Protein AF-A0A1I2LMZ2-F1 (afdb_monomer)

pLDDT: mean 84.11, std 13.19, range [39.88, 97.56]

Sequence (89 aa):
MRRSLIPCSIVRATPFFESVDDMSRSETHGEGVHVAPVQMRPVSTDDVAAALAHVAVGVPLFAVLEVAGPEEYHHDELTAKLLAAGEHA

Nearest PDB structures (foldseek):
  6bi4-assembly2_C  TM=6.741E-01  e=4.014E-02  Bacillus anthracis str. Ames
  1g1a-assembly1_A  TM=6.677E-01  e=8.499E-02  Salmonella enterica subsp. enterica serovar Typhimurium
  2pzj-assembly1_A-2  TM=6.418E-01  e=1.043E-01  Bordetella bronchiseptica
  2q1s-assembly1_A-2  TM=5.978E-01  e=4.078E-01  Bordetella bronchiseptica
  2q1u-assembly1_B  TM=6.094E-01  e=6.572E-01  Bordetella bronchiseptica

Structure (mmCIF, N/CA/C/O backbone):
data_AF-A0A1I2LMZ2-F1
#
_entry.id   AF-A0A1I2LMZ2-F1
#
loop_
_atom_site.group_PDB
_atom_site.id
_atom_site.type_symbol
_atom_site.label_atom_id
_atom_site.label_alt_id
_atom_site.label_comp_id
_atom_site.label_asym_id
_atom_site.label_entity_id
_atom_site.label_seq_id
_atom_site.pdbx_PDB_ins_code
_atom_site.Cartn_x
_atom_site.Cartn_y
_atom_site.Cartn_z
_atom_site.occupancy
_atom_site.B_iso_or_equiv
_atom_site.auth_seq_id
_atom_site.auth_comp_id
_atom_site.auth_asym_id
_atom_site.auth_atom_id
_atom_site.pdbx_PDB_model_num
ATOM 1 N N . MET A 1 1 ? 0.728 12.986 13.8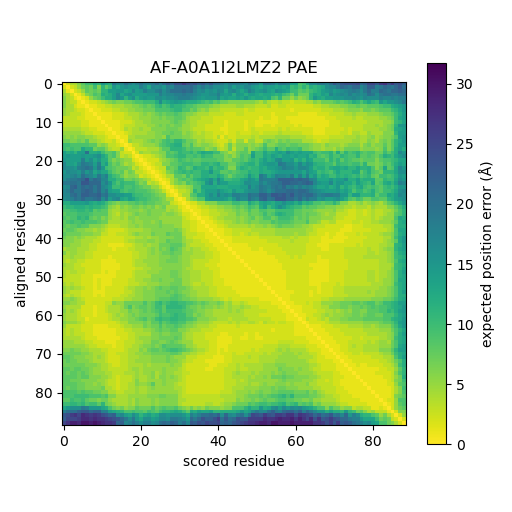69 1.00 63.00 1 MET A N 1
ATOM 2 C CA . MET A 1 1 ? -0.337 11.995 14.158 1.00 63.00 1 MET A CA 1
ATOM 3 C C . MET A 1 1 ? -0.019 11.029 15.295 1.00 63.00 1 MET A C 1
ATOM 5 O O . MET A 1 1 ? -0.814 10.983 16.214 1.00 63.00 1 MET A O 1
ATOM 9 N N . ARG A 1 2 ? 1.122 10.319 15.321 1.00 67.75 2 ARG A N 1
ATOM 10 C CA . ARG A 1 2 ? 1.422 9.312 16.373 1.00 67.75 2 ARG A CA 1
ATOM 11 C C . ARG A 1 2 ? 1.411 9.799 17.841 1.00 67.75 2 ARG A C 1
ATOM 13 O O . ARG A 1 2 ? 1.390 8.971 18.735 1.00 67.75 2 ARG A O 1
ATOM 20 N N . ARG A 1 3 ? 1.451 11.113 18.099 1.00 75.94 3 ARG A N 1
ATOM 21 C CA . ARG A 1 3 ? 1.321 11.704 19.451 1.00 75.94 3 ARG A CA 1
ATOM 22 C C . ARG A 1 3 ? -0.062 12.321 19.721 1.00 75.94 3 ARG A C 1
ATOM 24 O O . ARG A 1 3 ? -0.206 13.103 20.651 1.00 75.94 3 ARG A O 1
ATOM 31 N N . SER A 1 4 ? -1.044 12.050 18.863 1.00 77.31 4 SER A N 1
ATOM 32 C CA . SER A 1 4 ? -2.422 12.509 19.045 1.00 77.31 4 SER A CA 1
ATOM 33 C C . SER A 1 4 ? -3.105 11.709 20.152 1.00 77.31 4 SER A C 1
ATOM 35 O O . SER A 1 4 ? -2.859 10.514 20.286 1.00 77.31 4 SER A O 1
ATOM 37 N N . LEU A 1 5 ? -3.998 12.358 20.900 1.00 83.06 5 LEU A N 1
ATOM 38 C CA . LEU A 1 5 ? -4.889 11.696 21.860 1.00 83.06 5 LEU A CA 1
ATOM 39 C C . LEU A 1 5 ? -6.093 11.023 21.180 1.00 83.06 5 LEU A C 1
ATOM 41 O O . LEU A 1 5 ? -6.852 10.317 21.836 1.00 83.06 5 LEU A O 1
ATOM 45 N N . ILE A 1 6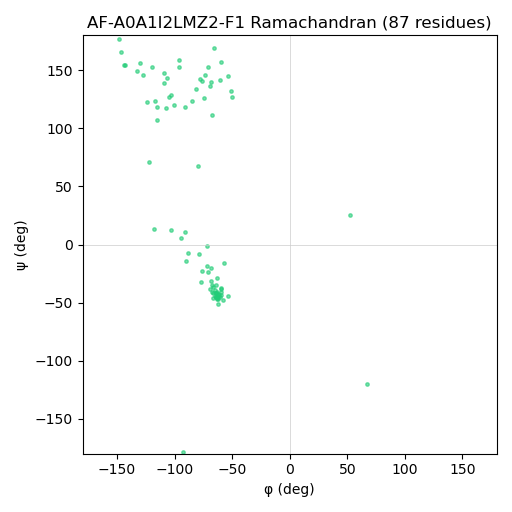 ? -6.281 11.245 19.876 1.00 89.56 6 ILE A N 1
ATOM 46 C CA . ILE A 1 6 ? -7.358 10.633 19.097 1.00 89.56 6 ILE A CA 1
ATOM 47 C C . ILE A 1 6 ? -6.896 9.247 18.623 1.00 89.56 6 ILE A C 1
ATOM 49 O O . ILE A 1 6 ? -5.875 9.170 17.927 1.00 89.56 6 ILE A O 1
ATOM 53 N N . PRO A 1 7 ? -7.635 8.168 18.953 1.00 90.38 7 PRO A N 1
ATOM 54 C CA . PRO A 1 7 ? -7.397 6.836 18.410 1.00 90.38 7 PRO A CA 1
ATOM 55 C C . PRO A 1 7 ? -7.301 6.865 16.887 1.00 90.38 7 PRO A C 1
ATOM 57 O O . PRO A 1 7 ? -8.190 7.382 16.213 1.00 90.38 7 PRO A O 1
ATOM 60 N N . CYS A 1 8 ? -6.221 6.319 16.337 1.00 91.69 8 CYS A N 1
ATOM 61 C CA . CYS A 1 8 ? -6.022 6.284 14.896 1.00 91.69 8 CYS A CA 1
ATOM 62 C C . CYS A 1 8 ? -5.332 4.998 14.448 1.00 91.69 8 CYS A C 1
ATOM 64 O O . CYS A 1 8 ? -4.580 4.365 15.193 1.00 91.69 8 CYS A O 1
ATOM 66 N N . SER A 1 9 ? -5.593 4.656 13.194 1.00 94.44 9 SER A N 1
ATOM 67 C CA . SER A 1 9 ? -4.803 3.720 12.407 1.00 94.44 9 SER A CA 1
ATOM 68 C C . SER A 1 9 ? -4.019 4.524 11.380 1.00 94.44 9 SER A C 1
ATOM 70 O O . SER A 1 9 ? -4.532 5.505 10.841 1.00 94.44 9 SER A O 1
ATOM 72 N N . ILE A 1 10 ? -2.786 4.121 11.094 1.00 95.00 10 ILE A N 1
ATOM 73 C CA . ILE A 1 10 ? -1.997 4.710 10.010 1.00 95.00 10 ILE A CA 1
ATOM 74 C C . ILE A 1 10 ? -1.744 3.603 8.998 1.00 95.00 10 ILE A C 1
ATOM 76 O O . ILE A 1 10 ? -1.184 2.572 9.354 1.00 95.00 10 ILE A O 1
ATOM 80 N N . VAL A 1 11 ? -2.132 3.819 7.747 1.00 96.25 11 VAL A N 1
ATOM 81 C CA . VAL A 1 11 ? -1.773 2.935 6.636 1.00 96.25 11 VAL A CA 1
ATOM 82 C C . VAL A 1 11 ? -0.617 3.595 5.896 1.00 96.25 11 VAL A C 1
ATOM 84 O O . VAL A 1 11 ? -0.743 4.739 5.460 1.00 96.25 11 VAL A O 1
ATOM 87 N N . ARG A 1 12 ? 0.529 2.915 5.820 1.00 95.88 12 ARG A N 1
ATOM 88 C CA . ARG A 1 12 ? 1.718 3.386 5.107 1.00 95.88 12 ARG A CA 1
ATOM 89 C C . ARG A 1 12 ? 2.006 2.455 3.942 1.00 95.88 12 ARG A C 1
ATOM 91 O O . ARG A 1 12 ? 2.294 1.282 4.146 1.00 95.88 12 ARG A O 1
ATOM 98 N N . ALA A 1 13 ? 1.954 3.011 2.743 1.00 95.19 13 ALA A N 1
ATOM 99 C CA . ALA A 1 13 ? 2.237 2.307 1.509 1.00 95.19 13 ALA A CA 1
ATOM 100 C C . ALA A 1 13 ? 3.690 2.527 1.058 1.00 95.19 13 ALA A C 1
ATOM 102 O O . ALA A 1 13 ? 4.283 3.571 1.351 1.00 95.19 13 ALA A O 1
ATOM 103 N N . THR A 1 14 ? 4.249 1.567 0.324 1.00 92.00 14 THR A N 1
ATOM 104 C CA . THR A 1 14 ? 5.371 1.818 -0.595 1.00 92.00 14 THR A CA 1
ATOM 105 C C . THR A 1 14 ? 4.915 2.724 -1.757 1.00 92.00 14 THR A C 1
ATOM 107 O O . THR A 1 14 ? 3.714 2.970 -1.894 1.00 92.00 14 THR A O 1
ATOM 110 N N . PRO A 1 15 ? 5.830 3.266 -2.590 1.00 85.44 15 PRO A N 1
ATOM 111 C CA . PRO A 1 15 ? 5.439 4.047 -3.767 1.00 85.44 15 PRO A CA 1
ATOM 112 C C . PRO A 1 15 ? 4.468 3.280 -4.672 1.00 85.44 15 PRO A C 1
ATOM 114 O O . PRO A 1 15 ? 4.583 2.061 -4.802 1.00 85.44 15 PRO A O 1
ATOM 117 N N . PHE A 1 16 ? 3.528 3.983 -5.302 1.00 82.94 16 PHE A N 1
ATOM 118 C CA . PHE A 1 16 ? 2.555 3.340 -6.181 1.00 82.94 16 PHE A CA 1
ATOM 119 C C . PHE A 1 16 ? 3.162 3.007 -7.535 1.00 82.94 16 PHE A C 1
ATOM 121 O O . PHE A 1 16 ? 3.911 3.826 -8.068 1.00 82.94 16 PHE A O 1
ATOM 128 N N . PHE A 1 17 ? 2.799 1.862 -8.117 1.00 75.31 17 PHE A N 1
ATOM 129 C CA . PHE A 1 17 ? 3.186 1.519 -9.494 1.00 75.31 17 PHE A CA 1
ATOM 130 C C . PHE A 1 17 ? 2.787 2.617 -10.479 1.00 75.31 17 PHE A C 1
ATOM 132 O O . PHE A 1 17 ? 3.580 3.034 -11.319 1.00 75.31 17 PHE A O 1
ATOM 139 N N . GLU A 1 18 ? 1.570 3.125 -10.319 1.00 73.50 18 GLU A N 1
ATOM 140 C CA . GLU A 1 18 ? 0.958 4.152 -11.154 1.00 73.50 18 GLU A CA 1
ATOM 141 C C . GLU A 1 18 ? 1.649 5.514 -10.994 1.00 73.50 18 GLU A C 1
ATOM 143 O O . GLU A 1 18 ? 1.542 6.370 -11.864 1.00 73.50 18 GLU A O 1
ATOM 148 N N . SER A 1 19 ? 2.385 5.720 -9.896 1.00 68.88 19 SER A N 1
ATOM 149 C CA . SER A 1 19 ? 3.191 6.925 -9.674 1.00 68.88 19 SER A CA 1
ATOM 150 C C . SER A 1 19 ? 4.624 6.800 -10.196 1.00 68.88 19 SER A C 1
ATOM 152 O O . SER A 1 19 ? 5.295 7.820 -10.311 1.00 68.88 19 SER A O 1
ATOM 154 N N . VAL A 1 20 ? 5.114 5.595 -10.523 1.00 67.12 20 VAL A N 1
ATOM 155 C CA . VAL A 1 20 ? 6.486 5.419 -11.041 1.00 67.12 20 VAL A CA 1
ATOM 156 C C . VAL A 1 20 ? 6.646 6.049 -12.426 1.00 67.12 20 VAL A C 1
ATOM 158 O O . VAL A 1 20 ? 7.689 6.636 -12.698 1.00 67.12 20 VAL A O 1
ATOM 161 N N . ASP A 1 21 ? 5.609 6.011 -13.266 1.00 66.69 21 ASP A N 1
ATOM 162 C CA . ASP A 1 21 ? 5.623 6.687 -14.570 1.00 66.69 21 ASP A CA 1
ATOM 163 C C . ASP A 1 21 ? 5.782 8.211 -14.418 1.00 66.69 21 ASP A C 1
ATOM 165 O O . ASP A 1 21 ? 6.712 8.802 -14.968 1.00 66.69 21 ASP A O 1
ATOM 169 N N . ASP A 1 22 ? 4.954 8.838 -13.577 1.00 64.38 22 ASP A N 1
ATOM 170 C CA . ASP A 1 22 ? 5.011 10.284 -13.323 1.00 64.38 22 ASP A CA 1
ATOM 171 C C . ASP A 1 22 ? 6.351 10.702 -12.684 1.00 64.38 22 ASP A C 1
ATOM 173 O O . ASP A 1 22 ? 6.980 11.675 -13.115 1.00 64.38 22 ASP A O 1
ATOM 177 N N . MET A 1 23 ? 6.858 9.901 -11.735 1.00 62.78 23 MET A N 1
ATOM 178 C CA . MET A 1 23 ? 8.186 10.108 -11.149 1.00 62.78 23 MET A CA 1
ATOM 179 C C . MET A 1 23 ? 9.290 10.035 -12.208 1.00 62.78 23 MET A C 1
ATOM 181 O O . MET A 1 23 ? 10.139 10.926 -12.242 1.00 62.78 23 MET A O 1
ATOM 185 N N . SER A 1 24 ? 9.255 9.048 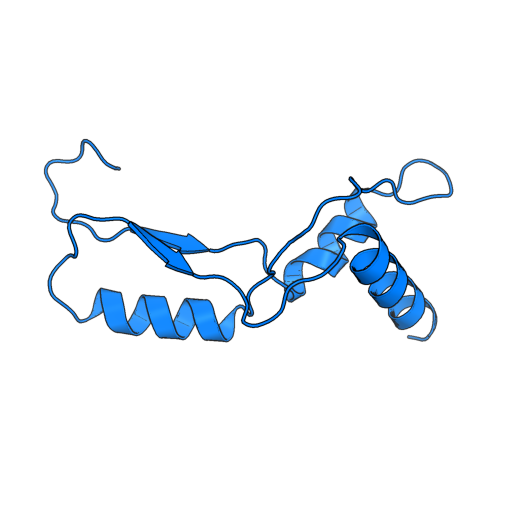-13.109 1.00 63.38 24 SER A N 1
ATOM 186 C CA . SER A 1 24 ? 10.283 8.882 -14.146 1.00 63.38 24 SER A CA 1
ATOM 187 C C . SER A 1 24 ? 10.386 10.099 -15.073 1.00 63.38 24 SER A C 1
ATOM 189 O O . SER A 1 24 ? 11.487 10.533 -15.415 1.00 63.38 24 SER A O 1
ATOM 191 N N . ARG A 1 25 ? 9.252 10.735 -15.403 1.00 64.19 25 ARG A N 1
ATOM 192 C CA . ARG A 1 25 ? 9.228 11.981 -16.187 1.00 64.19 25 ARG A CA 1
ATOM 193 C C . ARG A 1 25 ? 9.782 13.156 -15.385 1.00 64.19 25 ARG A C 1
ATOM 195 O O . ARG A 1 25 ? 10.501 13.984 -15.942 1.00 64.19 25 ARG A O 1
ATOM 202 N N . SER A 1 26 ? 9.493 13.218 -14.085 1.00 59.75 26 SER A N 1
ATOM 203 C CA . SER A 1 26 ? 9.986 14.281 -13.197 1.00 59.75 26 SER A CA 1
ATOM 204 C C . SER A 1 26 ? 11.491 14.192 -12.894 1.00 59.75 26 SER A C 1
ATOM 206 O O . SER A 1 26 ? 12.115 15.215 -12.618 1.00 59.75 26 SER A O 1
ATOM 208 N N . GLU A 1 27 ? 12.092 13.001 -13.008 1.00 62.19 27 GLU A N 1
ATOM 209 C CA . GLU A 1 27 ? 13.532 12.764 -12.807 1.00 62.19 27 GLU A CA 1
ATOM 210 C C . GLU A 1 27 ? 14.366 12.890 -14.096 1.00 62.19 27 GLU A C 1
ATOM 212 O O . GLU A 1 27 ? 15.564 12.582 -14.106 1.00 62.19 27 GLU A O 1
ATOM 217 N N . THR A 1 28 ? 13.768 13.408 -15.174 1.00 65.69 28 THR A N 1
ATOM 218 C CA . THR A 1 28 ? 14.486 13.727 -16.414 1.00 65.69 28 THR A CA 1
ATOM 219 C C . THR A 1 28 ? 15.448 14.896 -16.184 1.00 65.69 28 THR A C 1
ATOM 221 O O . THR A 1 28 ? 15.036 16.042 -16.000 1.00 65.69 28 THR A O 1
ATOM 224 N N . HIS A 1 29 ? 16.748 14.613 -16.223 1.00 63.16 29 HIS A N 1
ATOM 225 C CA . HIS A 1 29 ? 17.821 15.599 -16.140 1.00 63.16 29 HIS A CA 1
ATOM 226 C C . HIS A 1 29 ? 18.596 15.617 -17.460 1.00 63.16 29 HIS A C 1
ATOM 228 O O . HIS A 1 29 ? 19.368 14.709 -17.764 1.00 63.16 29 HIS A O 1
ATOM 234 N N . GLY A 1 30 ? 18.409 16.674 -18.253 1.00 72.00 30 GLY A N 1
ATOM 235 C CA . GLY A 1 30 ? 19.009 16.752 -19.586 1.00 72.00 30 GLY A CA 1
ATOM 236 C C . GLY A 1 30 ? 18.402 15.706 -20.524 1.00 72.00 30 GLY A C 1
ATOM 237 O O . GLY A 1 30 ? 17.199 15.730 -20.756 1.00 72.00 30 GLY A O 1
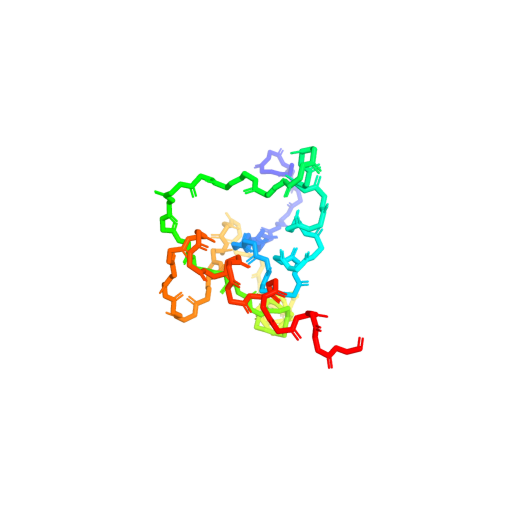ATOM 238 N N . GLU A 1 31 ? 19.227 14.805 -21.060 1.00 73.00 31 GLU A N 1
ATOM 239 C CA . GLU A 1 31 ? 18.807 13.763 -22.015 1.00 73.00 31 GLU A CA 1
ATOM 240 C C . GLU A 1 31 ? 1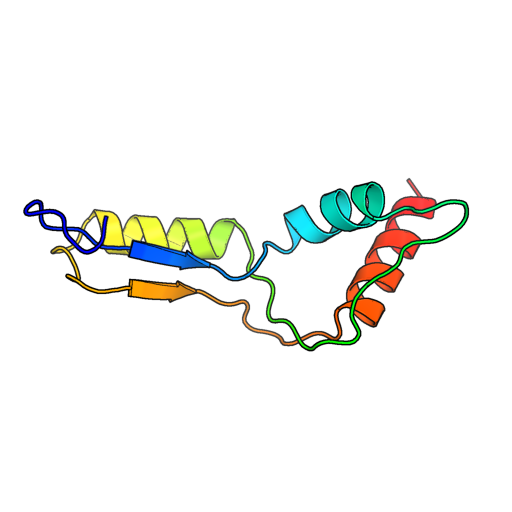8.480 12.407 -21.356 1.00 73.00 31 GLU A C 1
ATOM 242 O O . GLU A 1 31 ? 18.243 11.434 -22.067 1.00 73.00 31 GLU A O 1
ATOM 247 N N . GLY A 1 32 ? 18.479 12.300 -20.020 1.00 76.38 32 GLY A N 1
ATOM 248 C CA . GLY A 1 32 ? 18.300 11.011 -19.341 1.00 76.38 32 GLY A CA 1
ATOM 249 C C . GLY A 1 32 ? 17.553 11.072 -18.011 1.00 76.38 32 GLY A C 1
ATOM 250 O O . GLY A 1 32 ? 17.381 12.134 -17.417 1.00 76.38 32 GLY A O 1
ATOM 251 N N . VAL A 1 33 ? 17.125 9.900 -17.538 1.00 82.25 33 VAL A N 1
ATOM 252 C CA . VAL A 1 33 ? 16.472 9.699 -16.236 1.00 82.25 33 VAL A CA 1
ATOM 253 C C . VAL A 1 33 ? 17.479 9.082 -15.266 1.00 82.25 33 VAL A C 1
ATOM 255 O O . VAL A 1 33 ? 18.126 8.084 -15.587 1.00 82.25 33 VAL A O 1
ATOM 258 N N . HIS A 1 34 ? 17.628 9.680 -14.084 1.00 83.69 34 HIS A N 1
ATOM 259 C CA . HIS A 1 34 ? 18.526 9.190 -13.037 1.00 83.69 34 HIS A CA 1
ATOM 260 C C . HIS A 1 34 ? 17.726 8.573 -11.897 1.00 83.69 34 HIS A C 1
ATOM 262 O O . HIS A 1 34 ? 17.017 9.283 -11.199 1.00 83.69 34 HIS A O 1
ATOM 268 N N . VAL A 1 35 ? 17.919 7.277 -11.660 1.00 84.88 35 VAL A N 1
ATOM 269 C CA . VAL A 1 35 ? 17.265 6.538 -10.574 1.00 84.88 35 VAL A CA 1
ATOM 270 C C . VAL A 1 35 ? 18.288 5.795 -9.724 1.00 84.88 35 VAL A C 1
ATOM 272 O O . VAL A 1 35 ? 19.320 5.331 -10.212 1.00 84.88 35 VAL A O 1
ATOM 275 N N . ALA A 1 36 ? 18.019 5.694 -8.422 1.00 85.25 36 ALA A N 1
ATOM 276 C CA . ALA A 1 36 ? 18.869 4.936 -7.510 1.00 85.25 36 ALA A CA 1
ATOM 277 C C . ALA A 1 36 ? 18.754 3.421 -7.792 1.00 85.25 36 ALA A C 1
ATOM 279 O O . ALA A 1 36 ? 17.630 2.932 -7.917 1.00 85.25 36 ALA A O 1
ATOM 280 N N . PRO A 1 37 ? 19.867 2.660 -7.817 1.00 86.38 37 PRO A N 1
ATOM 281 C CA . PRO A 1 37 ? 19.862 1.217 -8.072 1.00 86.38 37 PRO A CA 1
ATOM 282 C C . PRO A 1 37 ? 19.461 0.445 -6.805 1.00 86.38 37 PRO A C 1
ATOM 284 O O . PRO A 1 37 ? 20.278 -0.216 -6.162 1.00 86.38 37 PRO A O 1
ATOM 287 N N . VAL A 1 38 ? 18.202 0.595 -6.394 1.00 91.81 38 VAL A N 1
ATOM 288 C CA . VAL A 1 38 ? 17.648 0.006 -5.169 1.00 91.81 38 VAL A CA 1
ATOM 289 C C . VAL A 1 38 ? 16.494 -0.936 -5.482 1.00 91.81 38 VAL A C 1
ATOM 291 O O . VAL A 1 38 ? 15.787 -0.776 -6.476 1.00 91.81 38 VAL A O 1
ATOM 294 N N . GLN A 1 39 ? 16.294 -1.910 -4.597 1.00 93.50 39 GLN A N 1
ATOM 295 C CA . GLN A 1 39 ? 15.117 -2.766 -4.630 1.00 93.50 39 GLN A CA 1
ATOM 296 C C . GLN A 1 39 ? 13.901 -2.018 -4.081 1.00 93.50 39 GLN A C 1
ATOM 298 O O . GLN A 1 39 ? 13.993 -1.293 -3.086 1.00 93.50 39 GLN A O 1
ATOM 303 N N . MET A 1 40 ? 12.749 -2.222 -4.711 1.00 90.44 40 MET A N 1
ATOM 304 C CA . MET A 1 40 ? 11.478 -1.655 -4.284 1.00 90.44 40 MET A CA 1
ATOM 305 C C . MET A 1 40 ? 10.323 -2.631 -4.505 1.00 90.44 40 MET A C 1
ATOM 307 O O . MET A 1 40 ? 10.366 -3.486 -5.383 1.00 90.44 40 MET A O 1
ATOM 311 N N . ARG A 1 41 ? 9.261 -2.474 -3.712 1.00 94.19 41 ARG A N 1
ATOM 312 C CA . ARG A 1 41 ? 8.022 -3.259 -3.814 1.00 94.19 41 ARG A CA 1
ATOM 313 C C . ARG A 1 41 ? 6.835 -2.323 -4.029 1.00 94.19 41 ARG A C 1
ATOM 315 O O . ARG A 1 41 ? 6.091 -2.082 -3.073 1.00 94.19 41 ARG A O 1
ATOM 322 N N . PRO A 1 42 ? 6.713 -1.700 -5.212 1.00 90.88 42 PRO A N 1
ATOM 323 C CA . PRO A 1 42 ? 5.649 -0.748 -5.472 1.00 90.88 42 PRO A CA 1
ATOM 324 C C . PRO A 1 42 ? 4.297 -1.431 -5.323 1.00 90.88 42 PRO A C 1
ATOM 326 O O . PRO A 1 42 ? 4.163 -2.598 -5.660 1.00 90.88 42 PRO A O 1
ATOM 329 N N . VAL A 1 43 ? 3.316 -0.737 -4.765 1.00 94.06 43 VAL A N 1
ATOM 330 C CA . VAL A 1 43 ? 1.982 -1.294 -4.503 1.00 94.06 43 VAL A CA 1
ATOM 331 C C . VAL A 1 43 ? 0.958 -0.671 -5.445 1.00 94.06 43 VAL A C 1
ATOM 333 O O . VAL A 1 43 ? 1.123 0.481 -5.832 1.00 94.06 43 VAL A O 1
ATOM 336 N N . SER A 1 44 ? -0.080 -1.409 -5.843 1.00 91.88 44 SER A N 1
ATOM 337 C CA . SER A 1 44 ? -1.171 -0.810 -6.620 1.00 91.88 44 SER A CA 1
ATOM 338 C C . SER A 1 44 ? -2.013 0.120 -5.747 1.00 91.88 44 SER A C 1
ATOM 340 O O . SER A 1 44 ? -2.137 -0.075 -4.531 1.00 91.88 44 SER A O 1
ATOM 342 N N . THR A 1 45 ? -2.637 1.122 -6.361 1.00 91.25 45 THR A N 1
ATOM 343 C CA . THR A 1 45 ? -3.545 2.013 -5.625 1.00 91.25 45 THR A CA 1
ATOM 344 C C . THR A 1 45 ? -4.771 1.252 -5.099 1.00 91.25 45 THR A C 1
ATOM 346 O O . THR A 1 45 ? -5.229 1.521 -3.985 1.00 91.25 45 THR A O 1
ATOM 349 N N . ASP A 1 46 ? -5.257 0.255 -5.846 1.00 93.81 46 ASP A N 1
ATOM 350 C CA . ASP A 1 46 ? -6.406 -0.577 -5.468 1.00 93.81 46 ASP A CA 1
ATOM 351 C C . ASP A 1 46 ? -6.140 -1.413 -4.208 1.00 93.81 46 ASP A C 1
ATOM 353 O O . ASP A 1 46 ? -6.984 -1.464 -3.308 1.00 93.81 46 ASP A O 1
ATOM 357 N N . ASP A 1 47 ? -4.950 -2.006 -4.081 1.00 94.19 47 ASP A N 1
ATOM 358 C CA . ASP A 1 47 ? -4.584 -2.788 -2.893 1.00 94.19 47 ASP A CA 1
ATOM 359 C C . ASP A 1 47 ? -4.504 -1.905 -1.643 1.00 94.19 47 ASP A C 1
ATOM 361 O O . ASP A 1 47 ? -4.955 -2.288 -0.556 1.00 94.19 47 ASP A O 1
ATOM 365 N N . VAL A 1 48 ? -3.976 -0.685 -1.789 1.00 95.56 48 VAL A N 1
ATOM 366 C CA . VAL A 1 48 ? -3.937 0.284 -0.688 1.00 95.56 48 VAL A CA 1
ATOM 367 C C . VAL A 1 48 ? -5.338 0.754 -0.319 1.00 95.56 48 VAL A C 1
ATOM 369 O O . VAL A 1 48 ? -5.646 0.849 0.871 1.00 95.56 48 VAL A O 1
ATOM 372 N N . ALA A 1 49 ? -6.204 1.000 -1.303 1.00 95.94 49 ALA A N 1
ATOM 373 C CA . ALA A 1 49 ? -7.595 1.365 -1.064 1.00 95.94 49 ALA A CA 1
ATOM 374 C C . ALA A 1 49 ? -8.354 0.247 -0.331 1.00 95.94 49 ALA A C 1
ATOM 376 O O . ALA A 1 49 ? -9.067 0.522 0.637 1.00 95.94 49 ALA A O 1
ATOM 377 N N . ALA A 1 50 ? -8.152 -1.012 -0.726 1.00 96.62 50 ALA A N 1
ATOM 378 C CA . ALA A 1 50 ? -8.751 -2.169 -0.067 1.00 96.62 50 ALA A CA 1
ATOM 379 C C . ALA A 1 50 ? -8.274 -2.309 1.390 1.00 96.62 50 ALA A C 1
ATOM 381 O O . ALA A 1 50 ? -9.095 -2.451 2.304 1.00 96.62 50 ALA A O 1
ATOM 382 N N . ALA A 1 51 ? -6.963 -2.201 1.631 1.00 96.31 51 ALA A N 1
ATOM 383 C CA . ALA A 1 51 ? -6.396 -2.236 2.978 1.00 96.31 51 ALA A CA 1
ATOM 384 C C . ALA A 1 51 ? -6.922 -1.082 3.848 1.00 96.31 51 ALA 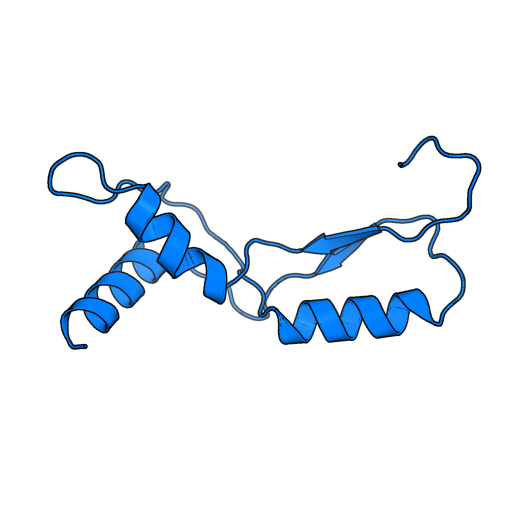A C 1
ATOM 386 O O . ALA A 1 51 ? -7.312 -1.291 5.001 1.00 96.31 51 ALA A O 1
ATOM 387 N N . LEU A 1 52 ? -6.988 0.130 3.292 1.00 96.56 52 LEU A N 1
ATOM 388 C CA . LEU A 1 52 ? -7.506 1.305 3.983 1.00 96.56 52 LEU A CA 1
ATOM 389 C C . LEU A 1 52 ? -8.985 1.146 4.342 1.00 96.56 52 LEU A C 1
ATOM 391 O O . LEU A 1 52 ? -9.355 1.419 5.483 1.00 96.56 52 LEU A O 1
ATOM 395 N N . ALA A 1 53 ? -9.815 0.680 3.407 1.00 97.56 53 ALA A N 1
ATOM 396 C CA . ALA A 1 53 ? -11.237 0.450 3.642 1.00 97.56 53 ALA A CA 1
ATOM 397 C C . ALA A 1 53 ? -11.462 -0.564 4.771 1.00 97.56 53 ALA A C 1
ATOM 399 O O . ALA A 1 53 ? -12.272 -0.320 5.665 1.00 97.56 53 ALA A O 1
ATOM 400 N N . HIS A 1 54 ? -10.697 -1.660 4.780 1.00 95.81 54 HIS A N 1
ATOM 401 C CA . HIS A 1 54 ? -10.766 -2.665 5.839 1.00 95.81 54 HIS A CA 1
ATOM 402 C C . HIS A 1 54 ? -10.388 -2.090 7.213 1.00 95.81 54 HIS A C 1
ATOM 404 O O . HIS A 1 54 ? -11.091 -2.307 8.200 1.00 95.81 54 HIS A O 1
ATOM 410 N N . VAL A 1 55 ? -9.304 -1.314 7.279 1.00 96.56 55 VAL A N 1
ATOM 411 C CA . VAL A 1 55 ? -8.850 -0.673 8.521 1.00 96.56 55 VAL A CA 1
ATOM 412 C C . VAL A 1 55 ? -9.834 0.395 9.007 1.00 96.56 55 VAL A C 1
ATOM 414 O O . VAL A 1 55 ? -10.034 0.535 10.212 1.00 96.56 55 VAL A O 1
ATOM 417 N N . ALA A 1 56 ? -10.452 1.143 8.093 1.00 95.88 56 ALA A N 1
ATOM 418 C CA . ALA A 1 56 ? -11.341 2.255 8.420 1.00 95.88 56 ALA A CA 1
ATOM 419 C C . ALA A 1 56 ? -12.653 1.813 9.087 1.00 95.88 56 ALA A C 1
ATOM 421 O O . ALA A 1 56 ? -13.195 2.554 9.904 1.00 95.88 56 ALA A O 1
ATOM 422 N N . VAL A 1 57 ? -13.161 0.620 8.756 1.00 96.56 57 VAL A N 1
ATOM 423 C CA . VAL A 1 57 ? -14.396 0.072 9.351 1.00 96.56 57 VAL A CA 1
ATOM 424 C C . VAL A 1 57 ? -14.150 -0.718 10.642 1.00 96.56 57 VAL A C 1
ATOM 426 O O . VAL A 1 57 ? -15.102 -1.137 11.299 1.00 96.56 57 VAL A O 1
ATOM 429 N N . GLY A 1 58 ? -12.884 -0.943 10.999 1.00 93.50 58 GLY A N 1
ATOM 430 C CA . GLY A 1 58 ? -12.476 -1.682 12.189 1.00 93.50 58 GLY A CA 1
ATOM 431 C C . GLY A 1 58 ? -12.238 -0.802 13.418 1.00 93.50 58 GLY A C 1
ATOM 432 O O . GLY A 1 58 ? -12.365 0.422 13.400 1.00 93.50 58 GLY A O 1
ATOM 433 N N . VAL A 1 59 ? -11.840 -1.447 14.516 1.00 94.19 59 VAL A N 1
ATOM 434 C CA . VAL A 1 59 ? -11.297 -0.739 15.684 1.00 94.19 59 VAL A CA 1
ATOM 435 C C . VAL A 1 59 ? -9.937 -0.138 15.300 1.00 94.19 59 VAL A C 1
ATOM 437 O O . VAL A 1 59 ? -9.160 -0.818 14.622 1.00 94.19 59 VAL A O 1
ATOM 440 N N . PRO A 1 60 ? -9.612 1.099 15.732 1.00 93.06 60 PRO A N 1
ATOM 441 C CA . PRO A 1 60 ? -8.303 1.684 15.482 1.00 93.06 60 PRO A CA 1
ATOM 442 C C . PRO A 1 60 ? -7.176 0.738 15.897 1.00 93.06 60 PRO A C 1
ATOM 444 O O . PRO A 1 60 ? -7.184 0.201 17.002 1.00 93.06 60 PRO A O 1
ATOM 447 N N . LEU A 1 61 ? -6.190 0.558 15.022 1.00 92.25 61 LEU A N 1
ATOM 448 C CA . LEU A 1 61 ? -5.076 -0.359 15.259 1.00 92.25 61 LEU A CA 1
ATOM 449 C C . LEU A 1 61 ? -4.104 0.171 16.318 1.00 92.25 61 LEU A C 1
ATOM 451 O O . LEU A 1 61 ? -3.289 -0.591 16.828 1.00 92.25 61 LEU A O 1
ATOM 455 N N . PHE A 1 62 ? -4.136 1.481 16.600 1.00 91.00 62 PHE A N 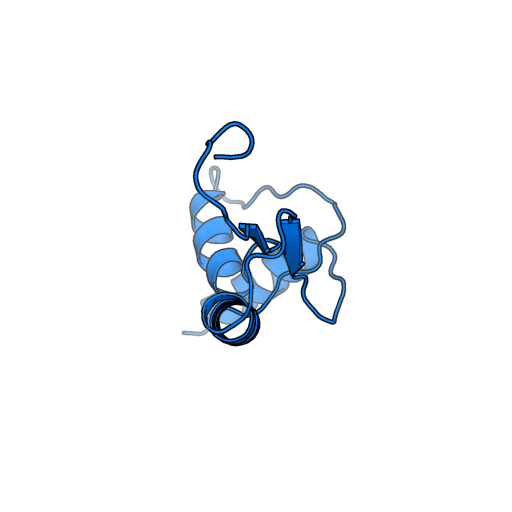1
ATOM 456 C CA . PHE A 1 62 ? -3.134 2.180 17.417 1.00 91.00 62 PHE A CA 1
ATOM 457 C C . PHE A 1 62 ? -1.696 1.923 16.937 1.00 91.00 62 PHE A C 1
ATOM 459 O O . PHE A 1 62 ? -0.729 2.006 17.694 1.00 91.00 62 PHE A O 1
ATOM 466 N N . ALA A 1 63 ? -1.561 1.609 15.652 1.00 91.06 63 ALA A N 1
ATOM 467 C CA . ALA A 1 63 ? -0.344 1.135 15.029 1.00 91.06 63 ALA A CA 1
ATOM 468 C C . ALA A 1 63 ? -0.275 1.605 13.575 1.00 91.06 63 ALA A C 1
ATOM 470 O O . ALA A 1 63 ? -1.184 2.266 13.056 1.00 91.06 63 ALA A O 1
ATOM 471 N N . VAL A 1 64 ? 0.842 1.267 12.932 1.00 94.81 64 VAL A N 1
ATOM 472 C CA . VAL A 1 64 ? 1.018 1.460 11.497 1.00 94.81 64 VAL A CA 1
ATOM 473 C C . VAL A 1 64 ? 0.899 0.118 10.801 1.00 94.81 64 VAL A C 1
ATOM 475 O O . VAL A 1 64 ? 1.592 -0.824 11.177 1.00 94.81 64 VAL A O 1
ATOM 478 N N . LEU A 1 65 ? 0.020 0.060 9.808 1.00 96.00 65 LEU A N 1
ATOM 479 C CA . LEU A 1 65 ? -0.056 -1.025 8.848 1.00 96.00 65 LEU A CA 1
ATOM 480 C C . LEU A 1 65 ? 0.826 -0.666 7.651 1.00 96.00 65 LEU A C 1
ATOM 482 O O . LEU A 1 65 ? 0.569 0.335 6.981 1.00 96.00 65 LEU A O 1
ATOM 486 N N . GLU A 1 66 ? 1.847 -1.478 7.393 1.00 96.56 66 GLU A N 1
ATOM 487 C CA . GLU A 1 66 ? 2.632 -1.392 6.163 1.00 96.56 66 GLU A CA 1
ATOM 488 C C . GLU A 1 66 ? 1.900 -2.115 5.035 1.00 96.56 66 GLU A C 1
ATOM 490 O O . GLU A 1 66 ? 1.457 -3.249 5.218 1.00 96.56 66 GLU A O 1
ATOM 495 N N . VAL A 1 67 ? 1.817 -1.484 3.868 1.00 96.75 67 VAL A N 1
ATOM 496 C CA . VAL A 1 67 ? 1.277 -2.086 2.648 1.00 96.75 67 VAL A CA 1
ATOM 497 C C . VAL A 1 67 ? 2.341 -1.981 1.564 1.00 96.75 67 VAL A C 1
ATOM 499 O O . VAL A 1 67 ? 2.828 -0.894 1.262 1.00 96.75 67 VAL A O 1
ATOM 502 N N . ALA A 1 68 ? 2.733 -3.119 1.009 1.00 95.69 68 ALA A N 1
ATOM 503 C CA . ALA A 1 68 ? 3.730 -3.206 -0.046 1.00 95.69 68 ALA A CA 1
ATOM 504 C C . ALA A 1 68 ? 3.193 -4.069 -1.182 1.00 95.69 68 ALA A C 1
ATOM 506 O O . ALA A 1 68 ? 2.341 -4.930 -0.953 1.00 95.69 68 ALA A O 1
ATOM 507 N N . GLY A 1 69 ? 3.729 -3.861 -2.383 1.00 93.56 69 GLY A N 1
ATOM 508 C CA . GLY A 1 69 ? 3.401 -4.692 -3.530 1.00 93.56 69 GLY A CA 1
ATOM 509 C C . GLY A 1 69 ? 3.750 -6.154 -3.305 1.00 93.56 69 GLY A C 1
ATOM 510 O O . GLY A 1 69 ? 4.628 -6.458 -2.484 1.00 93.56 69 GLY A O 1
ATOM 511 N N . PRO A 1 70 ? 3.107 -7.073 -4.034 1.00 92.19 70 PRO A N 1
ATOM 512 C CA . PRO A 1 70 ? 3.432 -8.486 -3.942 1.00 92.19 70 PRO A CA 1
ATOM 513 C C . PRO A 1 70 ? 4.861 -8.752 -4.425 1.00 92.19 70 PRO A C 1
ATOM 515 O O . PRO A 1 70 ? 5.622 -9.417 -3.715 1.00 92.19 70 PRO A O 1
ATOM 518 N N . GLU A 1 71 ? 5.253 -8.165 -5.556 1.00 91.12 71 GLU A N 1
ATOM 519 C CA . GLU A 1 71 ? 6.549 -8.394 -6.190 1.00 91.12 71 GLU A CA 1
ATOM 520 C C . GLU A 1 71 ? 7.609 -7.343 -5.823 1.00 91.12 71 GLU A C 1
ATOM 522 O O . GLU A 1 71 ? 7.313 -6.224 -5.397 1.00 91.12 71 GLU A O 1
ATOM 527 N N . GLU A 1 72 ? 8.872 -7.732 -5.990 1.00 93.44 72 GLU A N 1
ATOM 528 C CA . GLU A 1 72 ? 10.050 -6.886 -5.812 1.00 93.44 72 GLU A CA 1
ATOM 529 C C . GLU A 1 72 ? 10.695 -6.593 -7.167 1.00 93.44 72 GLU A C 1
ATOM 531 O O . GLU A 1 72 ? 10.805 -7.476 -8.018 1.00 93.44 72 GLU A O 1
ATOM 536 N N . TYR A 1 73 ? 11.123 -5.348 -7.350 1.00 91.12 73 TYR A N 1
ATOM 537 C CA . TYR A 1 73 ? 11.711 -4.840 -8.581 1.00 91.12 73 TYR A CA 1
ATOM 538 C C . TYR A 1 73 ? 12.988 -4.071 -8.282 1.00 91.12 73 TYR A C 1
ATOM 540 O O . TYR A 1 73 ? 13.101 -3.393 -7.260 1.00 91.12 73 TYR A O 1
ATOM 548 N N . HIS A 1 74 ? 13.912 -4.112 -9.232 1.00 92.44 74 HIS A N 1
ATOM 549 C CA . HIS A 1 74 ? 14.968 -3.120 -9.340 1.00 92.44 74 HIS A CA 1
ATOM 550 C C . HIS A 1 74 ? 14.381 -1.818 -9.900 1.00 92.44 74 HIS A C 1
ATOM 552 O O . HIS A 1 74 ? 13.711 -1.832 -10.935 1.00 92.44 74 HIS A O 1
ATOM 558 N N . HIS A 1 75 ? 14.583 -0.702 -9.194 1.00 88.44 75 HIS A N 1
ATOM 559 C CA . HIS A 1 75 ? 13.999 0.592 -9.563 1.00 88.44 75 HIS A CA 1
ATOM 560 C C . HIS A 1 75 ? 14.451 1.056 -10.958 1.00 88.44 75 HIS A C 1
ATOM 562 O O . HIS A 1 75 ? 13.641 1.560 -11.735 1.00 88.44 75 HIS A O 1
ATOM 568 N N . ASP A 1 76 ? 15.713 0.816 -11.307 1.00 87.44 76 ASP A N 1
ATOM 569 C CA . ASP A 1 76 ? 16.288 1.087 -12.624 1.00 87.44 76 ASP A CA 1
ATOM 570 C C . ASP A 1 76 ? 15.653 0.244 -13.733 1.00 87.44 76 ASP A C 1
ATOM 572 O O . ASP A 1 76 ? 15.246 0.785 -14.763 1.00 87.44 76 ASP A O 1
ATOM 576 N N . GLU A 1 77 ? 15.466 -1.056 -13.505 1.00 89.06 77 GLU A N 1
ATOM 577 C CA . GLU A 1 77 ? 14.813 -1.932 -14.482 1.00 89.06 77 GLU A CA 1
ATOM 578 C C . GLU A 1 77 ? 13.336 -1.584 -14.689 1.00 89.06 77 GLU A C 1
ATOM 580 O O . GLU A 1 77 ? 12.842 -1.605 -15.819 1.00 89.06 77 GLU A O 1
ATOM 585 N N . LEU A 1 78 ? 12.614 -1.285 -13.604 1.00 86.81 78 LEU A N 1
ATOM 586 C CA . LEU A 1 78 ? 11.204 -0.906 -13.668 1.00 86.81 78 LEU A CA 1
ATOM 587 C C . LEU A 1 78 ? 11.028 0.417 -14.421 1.00 86.81 78 LEU A C 1
ATOM 589 O O . LEU A 1 78 ? 10.176 0.509 -15.302 1.00 86.81 78 LEU A O 1
ATOM 593 N N . THR A 1 79 ? 11.876 1.404 -14.126 1.00 83.94 79 THR A N 1
ATOM 594 C CA . THR A 1 79 ? 11.869 2.711 -14.796 1.00 83.94 79 THR A CA 1
ATOM 595 C C . THR A 1 79 ? 12.161 2.570 -16.287 1.00 83.94 79 THR A C 1
ATOM 597 O O . THR A 1 79 ? 11.417 3.098 -17.110 1.00 83.94 79 THR A O 1
ATOM 600 N N . ALA A 1 80 ? 13.186 1.796 -16.660 1.00 86.00 80 ALA A N 1
ATOM 601 C CA . ALA A 1 80 ? 13.519 1.558 -18.064 1.00 86.00 80 ALA A CA 1
ATOM 602 C C . ALA A 1 80 ? 12.364 0.894 -18.836 1.00 86.00 80 ALA A C 1
ATOM 604 O O . ALA A 1 80 ? 12.073 1.278 -19.968 1.00 86.00 80 ALA A O 1
ATOM 605 N N . LYS A 1 81 ? 11.674 -0.078 -18.219 1.00 85.62 81 LYS A N 1
ATOM 606 C CA . LYS A 1 81 ? 10.505 -0.742 -18.822 1.00 85.62 81 LYS A CA 1
ATOM 607 C C . LYS A 1 81 ? 9.338 0.219 -19.050 1.00 85.62 81 LYS A C 1
ATOM 609 O O . LYS A 1 81 ? 8.695 0.130 -20.091 1.00 85.62 81 LYS A O 1
ATOM 614 N N . LEU A 1 82 ? 9.063 1.109 -18.095 1.00 79.62 82 LEU A N 1
ATOM 615 C CA . LEU A 1 82 ? 7.983 2.094 -18.207 1.00 79.62 82 LEU A CA 1
ATOM 616 C C . LEU A 1 82 ? 8.268 3.117 -19.311 1.00 79.62 82 LEU A C 1
ATOM 618 O O . LEU A 1 82 ? 7.413 3.335 -20.166 1.00 79.62 82 LEU A O 1
ATOM 622 N N . LEU A 1 83 ? 9.492 3.652 -19.361 1.00 79.69 83 LEU A N 1
ATOM 623 C CA . LEU A 1 83 ? 9.914 4.576 -20.418 1.00 79.69 83 LEU A CA 1
ATOM 624 C C . LEU A 1 83 ? 9.771 3.940 -21.810 1.00 79.69 83 LEU A C 1
ATOM 626 O O . LEU A 1 83 ? 9.142 4.528 -22.686 1.00 79.69 83 LEU A O 1
ATOM 630 N N . ALA A 1 84 ? 10.248 2.702 -21.984 1.00 83.44 84 ALA A N 1
ATOM 631 C CA . ALA A 1 84 ? 10.130 1.978 -23.253 1.00 83.44 84 ALA A CA 1
ATOM 632 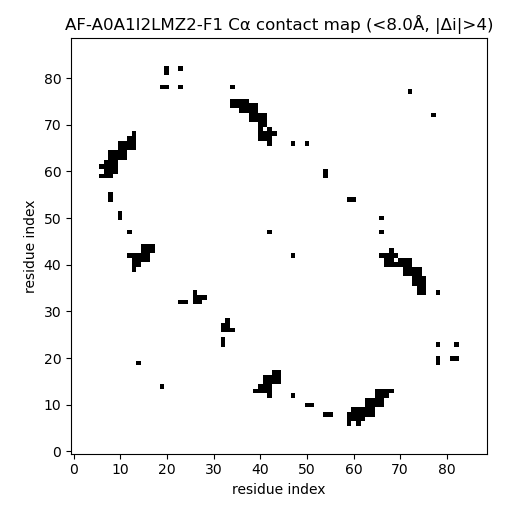C C . ALA A 1 84 ? 8.670 1.700 -23.667 1.00 83.44 84 ALA A C 1
ATOM 634 O O . ALA A 1 84 ? 8.369 1.599 -24.855 1.00 83.44 84 ALA A O 1
ATOM 635 N N . ALA A 1 85 ? 7.750 1.562 -22.706 1.00 79.06 85 ALA A N 1
ATOM 636 C CA . ALA A 1 85 ? 6.327 1.385 -22.991 1.00 79.06 85 ALA A CA 1
ATOM 637 C C . ALA A 1 85 ? 5.637 2.702 -23.399 1.00 79.06 85 ALA A C 1
ATOM 639 O O . ALA A 1 85 ? 4.720 2.676 -24.221 1.00 79.06 85 ALA A O 1
ATOM 640 N N . GLY A 1 86 ? 6.082 3.842 -22.856 1.00 67.06 86 GLY A N 1
ATOM 641 C CA . GLY A 1 86 ? 5.554 5.176 -23.162 1.00 67.06 86 GLY A CA 1
ATOM 642 C C . GLY A 1 86 ? 6.004 5.754 -24.510 1.00 67.06 86 GLY A C 1
ATOM 643 O O . GLY A 1 86 ? 5.297 6.580 -25.080 1.00 67.06 86 GLY A O 1
ATOM 644 N N . GLU A 1 87 ? 7.127 5.292 -25.070 1.00 53.75 87 GLU A N 1
ATOM 645 C CA . GLU A 1 87 ? 7.632 5.717 -26.393 1.00 53.75 87 GLU A CA 1
ATOM 646 C C . GLU A 1 87 ? 6.805 5.185 -27.589 1.00 53.75 87 GLU A C 1
ATOM 648 O O . GLU A 1 87 ? 7.091 5.504 -28.746 1.00 53.75 87 GLU A O 1
ATOM 653 N N . HIS A 1 88 ? 5.757 4.394 -27.334 1.00 39.88 88 HIS A N 1
ATOM 654 C CA . HIS A 1 88 ? 4.895 3.789 -28.356 1.00 39.88 88 HIS A CA 1
ATOM 655 C C . HIS A 1 88 ? 3.418 4.234 -28.304 1.00 39.88 88 HIS A C 1
ATOM 657 O O . HIS A 1 88 ? 2.585 3.602 -28.961 1.00 39.88 88 HIS A O 1
ATOM 663 N N . ALA A 1 89 ? 3.088 5.297 -27.558 1.00 40.97 89 ALA A N 1
ATOM 664 C CA . ALA A 1 89 ? 1.734 5.857 -27.446 1.00 40.97 89 ALA A CA 1
ATOM 665 C C . ALA A 1 89 ? 1.560 7.186 -28.201 1.00 40.97 89 ALA A C 1
ATOM 667 O O . ALA A 1 89 ? 2.480 8.033 -28.153 1.00 40.97 89 ALA A O 1
#

Radius of gyration: 16.56 Å; Cα contacts (8 Å, |Δi|>4): 111; chains: 1; bounding box: 34×25×50 Å

Secondary structure (DSSP, 8-state):
-TT-SS---EEEEPPBHHHHHHHHHHTEETTEE-----EE--B-HHHHHHHHHHHHTS---SSEEEE--SS-EEHHHHHHHHHHHHTT-

Mean predicted aligned error: 6.73 Å

Solvent-accessible surface area (backbone atoms only — not comparable to full-atom values): 5411 Å² total; per-residue (Å²): 114,98,85,53,93,66,89,43,61,43,81,45,68,44,62,38,54,84,48,49,58,61,47,48,65,71,40,51,58,89,95,43,68,73,68,67,91,42,80,43,32,46,15,56,6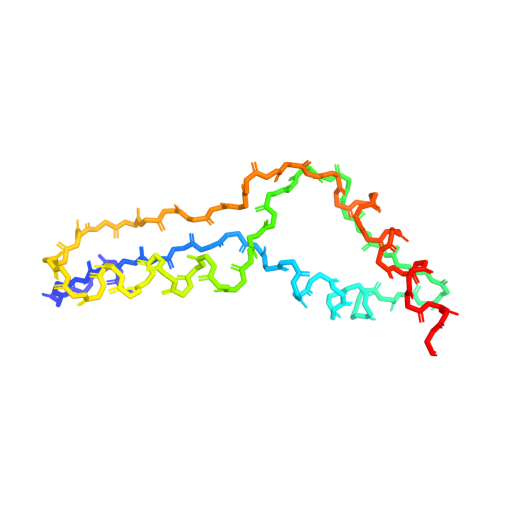8,65,60,51,50,52,54,47,54,58,52,67,78,48,76,61,68,75,44,74,46,81,45,62,24,94,58,78,41,48,44,46,62,54,48,54,52,48,53,65,59,57,78,75,114

Foldseek 3Di:
DLPDPDQAEAEAEWAALVCLLVVQVVQDDPPHHDDDQDKFFHAHPVQSVVVCVVCVPDGRPSYYHYDGHPDMDGSVVSSVVSVVVVVVD

Organism: NCBI:txid68239